Protein AF-A0ABD5VPL8-F1 (afdb_monomer_lite)

pLDDT: mean 88.74, std 12.96, range [42.81, 98.06]

Secondary structure (DSSP, 8-state):
--PPPEEEEEEEEEEEEE---TT-EEEEEEEEEEEEEEESSSEEEEEEEEEEEEEEES-EEEEEEEEEEEEEEEEE-PPPP-

Structure (mmCIF, N/CA/C/O backbone):
data_AF-A0ABD5VPL8-F1
#
_entry.id   AF-A0ABD5VPL8-F1
#
loop_
_atom_site.group_PDB
_atom_site.id
_atom_site.type_symbol
_atom_site.label_atom_id
_atom_site.label_alt_id
_atom_site.label_comp_id
_atom_site.label_asym_id
_atom_site.label_entity_id
_atom_site.label_seq_id
_atom_site.pdbx_PDB_ins_code
_atom_site.Cartn_x
_atom_site.Cartn_y
_atom_site.Cartn_z
_atom_site.occupancy
_atom_site.B_iso_or_equiv
_atom_site.auth_seq_id
_atom_site.auth_comp_id
_atom_site.auth_asym_id
_atom_site.auth_atom_id
_atom_site.pdbx_PDB_model_num
ATOM 1 N N . MET A 1 1 ? 12.504 10.698 -24.960 1.00 42.81 1 MET A N 1
ATOM 2 C CA . MET A 1 1 ? 11.055 10.660 -24.690 1.00 42.81 1 MET A CA 1
ATOM 3 C C . MET A 1 1 ? 10.903 10.096 -23.288 1.00 42.81 1 MET A C 1
ATOM 5 O O . MET A 1 1 ? 11.204 8.930 -23.091 1.00 42.81 1 MET A O 1
ATOM 9 N N . THR A 1 2 ? 10.638 10.937 -22.292 1.00 49.72 2 THR A N 1
ATOM 10 C CA . THR A 1 2 ? 10.350 10.495 -20.921 1.00 49.72 2 THR A CA 1
ATOM 11 C C . THR A 1 2 ? 8.932 9.940 -20.918 1.00 49.72 2 THR A C 1
ATOM 13 O O . THR A 1 2 ? 7.991 10.702 -21.119 1.00 49.72 2 THR A O 1
ATOM 16 N N . ASP A 1 3 ? 8.786 8.625 -20.769 1.00 55.00 3 ASP A N 1
ATOM 17 C CA . ASP A 1 3 ? 7.482 8.011 -20.511 1.00 55.00 3 ASP A CA 1
ATOM 18 C C . ASP A 1 3 ? 6.970 8.577 -19.174 1.00 55.00 3 ASP A C 1
ATOM 20 O O . ASP A 1 3 ? 7.696 8.482 -18.173 1.00 55.00 3 ASP A O 1
ATOM 24 N N . PRO A 1 4 ? 5.834 9.300 -19.135 1.00 59.22 4 PRO A N 1
ATOM 25 C CA . PRO A 1 4 ? 5.407 9.951 -17.911 1.00 59.22 4 PRO A CA 1
ATOM 26 C C . PRO A 1 4 ? 5.101 8.882 -16.868 1.00 59.22 4 PRO A C 1
ATOM 28 O O . PRO A 1 4 ? 4.223 8.046 -17.053 1.00 59.22 4 PRO A O 1
ATOM 31 N N . THR A 1 5 ? 5.820 8.929 -15.746 1.00 67.44 5 THR A N 1
ATOM 32 C CA . THR A 1 5 ? 5.445 8.167 -14.554 1.00 67.44 5 THR A CA 1
ATOM 33 C C . THR A 1 5 ? 3.984 8.460 -14.238 1.00 67.44 5 THR A C 1
ATOM 35 O O . THR A 1 5 ? 3.623 9.609 -13.980 1.00 67.44 5 THR A O 1
ATOM 38 N N . VAL A 1 6 ? 3.147 7.425 -14.273 1.00 78.12 6 VAL A N 1
ATOM 39 C CA . VAL A 1 6 ? 1.727 7.556 -13.952 1.00 78.12 6 VAL A CA 1
ATOM 40 C C . VAL A 1 6 ? 1.572 7.297 -12.465 1.00 78.12 6 VAL A C 1
ATOM 42 O O . VAL A 1 6 ? 1.785 6.176 -12.004 1.00 78.12 6 VAL A O 1
ATOM 45 N N . CYS A 1 7 ? 1.217 8.343 -11.723 1.00 85.75 7 CYS A N 1
ATOM 46 C CA . CYS A 1 7 ? 0.776 8.229 -10.339 1.00 85.75 7 CYS A CA 1
ATOM 47 C C . CYS A 1 7 ? -0.753 8.187 -10.323 1.00 85.75 7 CYS A C 1
ATOM 49 O O . CYS A 1 7 ? -1.395 9.097 -10.855 1.00 85.75 7 CYS A O 1
ATOM 51 N N . ARG A 1 8 ? -1.344 7.154 -9.723 1.00 90.50 8 ARG A N 1
ATOM 52 C CA . ARG A 1 8 ? -2.800 7.044 -9.577 1.00 90.50 8 ARG A CA 1
ATOM 53 C C . ARG A 1 8 ? -3.190 6.454 -8.232 1.00 90.50 8 ARG A C 1
ATOM 55 O O . ARG A 1 8 ? -2.411 5.751 -7.602 1.00 90.50 8 ARG A O 1
ATOM 62 N N . GLN A 1 9 ? -4.417 6.746 -7.829 1.00 92.38 9 GLN A N 1
ATOM 63 C CA . GLN A 1 9 ? -5.065 6.123 -6.684 1.00 92.38 9 GLN A CA 1
ATOM 64 C C . GLN A 1 9 ? -5.932 4.974 -7.201 1.00 92.38 9 GLN A C 1
ATOM 66 O O . GLN A 1 9 ? -6.689 5.153 -8.158 1.00 92.38 9 GLN A O 1
ATOM 71 N N . VAL A 1 10 ? -5.796 3.797 -6.602 1.00 92.44 10 VAL A N 1
ATOM 72 C CA . VAL A 1 10 ? -6.530 2.586 -6.976 1.00 92.44 10 VAL A CA 1
ATOM 73 C C . VAL A 1 10 ? -7.371 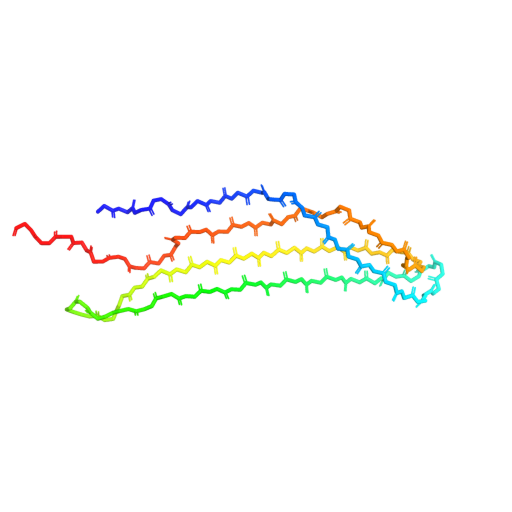2.144 -5.787 1.00 92.44 10 VAL A C 1
ATOM 75 O O . VAL A 1 10 ? -6.850 1.919 -4.695 1.00 92.44 10 VAL A O 1
ATOM 78 N N . GLU A 1 11 ? -8.681 2.017 -5.989 1.00 95.56 11 GLU A N 1
ATOM 79 C CA . GLU A 1 11 ? -9.569 1.452 -4.975 1.00 95.56 11 GLU A CA 1
ATOM 80 C C . GLU A 1 11 ? -9.314 -0.051 -4.835 1.00 95.56 11 GLU A C 1
ATOM 82 O O . GLU A 1 11 ? -9.291 -0.793 -5.819 1.00 95.56 11 GLU A O 1
ATOM 87 N N . SER A 1 12 ? -9.131 -0.508 -3.601 1.00 95.56 12 SER A N 1
ATOM 88 C CA . SER A 1 12 ? -8.898 -1.914 -3.289 1.00 95.56 12 SER A CA 1
ATOM 89 C C . SER A 1 12 ? -9.545 -2.293 -1.957 1.00 95.56 12 SER A C 1
ATOM 91 O O . SER A 1 12 ? -10.271 -1.508 -1.337 1.00 95.56 12 SER A O 1
ATOM 93 N N . ARG A 1 13 ? -9.332 -3.537 -1.523 1.00 96.38 13 ARG A N 1
ATOM 94 C CA . ARG A 1 13 ? -9.862 -4.056 -0.264 1.00 96.38 13 ARG A CA 1
ATOM 95 C C . ARG A 1 13 ? -8.808 -4.828 0.521 1.00 96.38 13 ARG A C 1
ATOM 97 O O . ARG A 1 13 ? -8.108 -5.670 -0.032 1.00 96.38 13 ARG A O 1
ATOM 104 N N . LEU A 1 14 ? -8.767 -4.582 1.826 1.00 95.44 14 LEU A N 1
ATOM 105 C CA . LEU A 1 14 ? -8.013 -5.351 2.813 1.00 95.44 14 LEU A CA 1
ATOM 106 C C . LEU A 1 14 ? -8.990 -6.238 3.589 1.00 95.44 14 LEU A C 1
ATOM 108 O O . LEU A 1 14 ? -9.957 -5.730 4.153 1.00 95.44 14 LEU A O 1
ATOM 112 N N . TYR A 1 15 ? -8.743 -7.546 3.640 1.00 96.56 15 TYR A N 1
ATOM 113 C CA . TYR A 1 15 ? -9.422 -8.419 4.597 1.00 96.56 15 TYR A CA 1
ATOM 114 C C . TYR A 1 15 ? -8.622 -8.462 5.895 1.00 96.56 15 TYR A C 1
ATOM 116 O O . TYR A 1 15 ? -7.422 -8.735 5.869 1.00 96.56 15 TYR A O 1
ATOM 124 N N . ALA A 1 16 ? -9.284 -8.217 7.019 1.00 95.94 16 ALA A N 1
ATOM 125 C CA . ALA A 1 16 ? -8.684 -8.305 8.339 1.00 95.94 16 ALA A CA 1
ATOM 126 C C . ALA A 1 16 ? -9.532 -9.210 9.233 1.00 95.94 16 ALA A C 1
ATOM 128 O O . ALA A 1 16 ? -10.746 -9.051 9.310 1.00 95.94 16 ALA A O 1
ATOM 129 N N . SER A 1 17 ? -8.883 -10.147 9.916 1.00 97.25 17 SER A N 1
ATOM 130 C CA . SER A 1 17 ? -9.505 -10.980 10.941 1.00 97.25 17 SER A CA 1
ATOM 131 C C . SER A 1 17 ? -8.498 -11.154 12.069 1.00 97.25 17 SER A C 1
ATOM 133 O O . SER A 1 17 ? -7.516 -11.882 11.923 1.00 97.25 17 SER A O 1
ATOM 135 N N . PHE A 1 18 ? -8.673 -10.387 13.140 1.00 96.12 18 PHE A N 1
ATOM 136 C CA . PHE A 1 18 ? -7.798 -10.402 14.305 1.00 96.12 18 PHE A CA 1
ATOM 137 C C . PHE A 1 18 ? -8.537 -9.898 15.545 1.00 96.12 18 PHE A C 1
ATOM 139 O O . PHE A 1 18 ? -9.388 -9.011 15.466 1.00 96.12 18 PHE A O 1
ATOM 146 N N . ASP A 1 19 ? -8.170 -10.441 16.702 1.00 97.25 19 ASP A N 1
ATOM 147 C CA . ASP A 1 19 ? -8.619 -9.932 17.993 1.00 97.25 19 ASP A CA 1
ATOM 148 C C . ASP A 1 19 ? -7.668 -8.832 18.486 1.00 97.25 19 ASP A C 1
ATOM 150 O O . ASP A 1 19 ? -6.449 -8.926 18.321 1.00 97.25 19 ASP A O 1
ATOM 154 N N . ALA A 1 20 ? -8.228 -7.778 19.072 1.00 96.19 20 ALA A N 1
ATOM 155 C CA . ALA A 1 20 ? -7.482 -6.683 19.675 1.00 96.19 20 ALA A CA 1
ATOM 156 C C . ALA A 1 20 ? -8.353 -5.957 20.714 1.00 96.19 20 ALA A C 1
ATOM 158 O O . ALA A 1 20 ? -9.566 -5.832 20.524 1.00 96.19 20 ALA A O 1
ATOM 159 N N . PRO A 1 21 ? -7.760 -5.416 21.797 1.00 97.56 21 PRO A N 1
ATOM 160 C CA . PRO A 1 21 ? -8.480 -4.562 22.736 1.00 97.56 21 PRO A CA 1
ATOM 161 C C . PRO A 1 21 ? -9.176 -3.396 22.028 1.00 97.56 21 PRO A C 1
ATOM 163 O O . PRO A 1 21 ? -8.632 -2.827 21.085 1.00 97.56 21 PRO A O 1
ATOM 166 N N . ALA A 1 22 ? -10.339 -2.974 22.531 1.00 96.50 22 ALA A N 1
ATOM 167 C CA . ALA A 1 22 ? -11.147 -1.913 21.916 1.00 96.50 22 ALA A CA 1
ATOM 168 C C . ALA A 1 22 ? -10.410 -0.567 21.739 1.00 96.50 22 ALA A C 1
ATOM 170 O O . ALA A 1 22 ? -10.813 0.252 20.919 1.00 96.50 22 ALA A O 1
ATOM 171 N N . ASN A 1 23 ? -9.345 -0.333 22.508 1.00 97.19 23 ASN A N 1
ATOM 172 C CA . ASN A 1 23 ? -8.513 0.869 22.458 1.00 97.19 23 ASN A CA 1
ATOM 173 C C . ASN A 1 23 ? -7.144 0.657 21.784 1.00 97.19 23 ASN A C 1
ATOM 175 O O . ASN A 1 23 ? -6.332 1.581 21.779 1.00 97.19 23 ASN A O 1
ATOM 179 N N . ALA A 1 24 ? -6.859 -0.536 21.260 1.00 98.06 24 ALA A N 1
ATOM 180 C CA . ALA A 1 24 ? -5.632 -0.808 20.523 1.00 98.06 24 ALA A CA 1
ATOM 181 C C . ALA A 1 24 ? -5.812 -0.457 19.041 1.00 98.06 24 ALA A C 1
ATOM 183 O O . ALA A 1 24 ? -6.885 -0.675 18.479 1.00 98.06 24 ALA A O 1
ATOM 184 N N . THR A 1 25 ? -4.753 0.050 18.411 1.00 97.81 25 THR A N 1
ATOM 185 C CA . THR A 1 25 ? -4.711 0.296 16.965 1.00 97.81 25 THR A CA 1
ATOM 186 C C . THR A 1 25 ? -3.728 -0.664 16.316 1.00 97.81 25 THR A C 1
ATOM 188 O O . THR A 1 25 ? -2.555 -0.709 16.684 1.00 97.81 25 THR A O 1
ATOM 191 N N . THR A 1 26 ? -4.213 -1.410 15.331 1.00 96.94 26 THR A N 1
ATOM 192 C CA . THR A 1 26 ? -3.408 -2.245 14.447 1.00 96.94 26 THR A CA 1
ATOM 193 C C . THR A 1 26 ? -3.164 -1.493 13.150 1.00 96.94 26 THR A C 1
ATOM 195 O O . THR A 1 26 ? -4.107 -1.147 12.440 1.00 96.94 26 THR A O 1
ATOM 198 N N . THR A 1 27 ? -1.893 -1.278 12.831 1.00 97.06 27 THR A N 1
ATOM 199 C CA . THR A 1 27 ? -1.468 -0.643 11.585 1.00 97.06 27 THR A CA 1
ATOM 200 C C . THR A 1 27 ? -1.043 -1.704 10.578 1.00 97.06 27 THR A C 1
ATOM 202 O O . THR A 1 27 ? -0.209 -2.561 10.875 1.00 97.06 27 THR A O 1
ATOM 205 N N . VAL A 1 28 ? -1.596 -1.630 9.370 1.00 96.38 28 VAL A N 1
ATOM 206 C CA . VAL A 1 28 ? -1.233 -2.471 8.230 1.00 96.38 28 VAL A CA 1
ATOM 207 C C . VAL A 1 28 ? -0.599 -1.591 7.164 1.00 96.38 28 VAL A C 1
ATOM 209 O O . VAL A 1 28 ? -1.238 -0.679 6.642 1.00 96.38 28 VAL A O 1
ATOM 212 N N . VAL A 1 29 ? 0.649 -1.898 6.821 1.00 96.38 29 VAL A N 1
ATOM 213 C CA . VAL A 1 29 ? 1.365 -1.277 5.705 1.00 96.38 29 VAL A CA 1
ATOM 214 C C . VAL A 1 29 ? 1.692 -2.364 4.699 1.00 96.38 29 VAL A C 1
ATOM 216 O O . VAL A 1 29 ? 2.328 -3.361 5.043 1.00 96.38 29 VAL A O 1
ATOM 219 N N . VAL A 1 30 ? 1.265 -2.175 3.456 1.00 95.94 30 VAL A N 1
ATOM 220 C CA . VAL A 1 30 ? 1.615 -3.070 2.352 1.00 95.94 30 VAL A CA 1
ATOM 221 C C . VAL A 1 30 ? 2.346 -2.262 1.304 1.00 95.94 30 VAL A C 1
ATOM 223 O O . VAL A 1 30 ? 1.900 -1.185 0.915 1.00 95.94 30 VAL A O 1
ATOM 226 N N . ARG A 1 31 ? 3.457 -2.820 0.832 1.00 96.12 31 ARG A N 1
ATOM 227 C CA . ARG A 1 31 ? 4.220 -2.316 -0.302 1.00 96.12 31 ARG A CA 1
ATOM 228 C C . ARG A 1 31 ? 4.406 -3.459 -1.287 1.00 96.12 31 ARG A C 1
ATOM 230 O O . ARG A 1 31 ?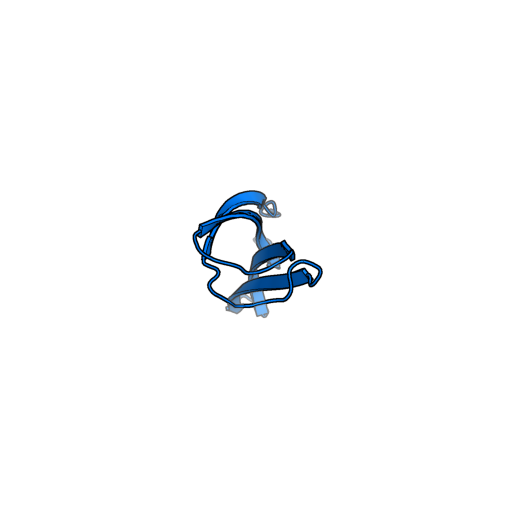 4.841 -4.541 -0.894 1.00 96.12 31 ARG A O 1
ATOM 237 N N . TYR A 1 32 ? 4.047 -3.230 -2.541 1.00 95.19 32 TYR A N 1
ATOM 238 C CA . TYR A 1 32 ? 4.198 -4.191 -3.623 1.00 95.19 32 TYR A CA 1
ATOM 239 C C . TYR A 1 32 ? 4.990 -3.543 -4.751 1.00 95.19 32 TYR A C 1
ATOM 241 O O . TYR A 1 32 ? 4.632 -2.475 -5.235 1.00 95.19 32 TYR A O 1
ATOM 249 N N . GLU A 1 33 ? 6.090 -4.170 -5.148 1.00 95.06 33 GLU A N 1
ATOM 250 C CA . GLU A 1 33 ? 7.031 -3.604 -6.111 1.00 95.06 33 GLU A CA 1
ATOM 251 C C . GLU A 1 33 ? 7.341 -4.612 -7.209 1.00 95.06 33 GLU A C 1
ATOM 253 O O . GLU A 1 33 ? 7.357 -5.824 -6.985 1.00 95.06 33 GLU A O 1
ATOM 258 N N . GLY A 1 34 ? 7.625 -4.098 -8.400 1.00 94.12 34 GLY A N 1
ATOM 259 C CA . GLY A 1 34 ? 8.100 -4.887 -9.523 1.00 94.12 34 GLY A CA 1
ATOM 260 C C . GLY A 1 34 ? 9.053 -4.073 -10.381 1.00 94.12 34 GLY A C 1
ATOM 261 O O . GLY A 1 34 ? 8.911 -2.860 -10.515 1.00 94.12 34 GLY A O 1
ATOM 262 N N . TRP A 1 35 ? 10.032 -4.738 -10.978 1.00 92.12 35 TRP A N 1
ATOM 263 C CA . TRP A 1 35 ? 10.964 -4.113 -11.906 1.00 92.12 35 TRP A CA 1
ATOM 264 C C . TRP A 1 35 ? 11.223 -5.028 -13.091 1.00 92.12 35 TRP A C 1
ATOM 266 O O . TRP A 1 35 ? 11.299 -6.249 -12.956 1.00 92.12 35 TRP A O 1
ATOM 276 N N . ASN A 1 36 ? 11.385 -4.416 -14.255 1.00 91.56 36 ASN A N 1
ATOM 277 C CA . ASN A 1 36 ? 11.890 -5.078 -15.442 1.00 91.56 36 ASN A CA 1
ATOM 278 C C . ASN A 1 36 ? 13.197 -4.397 -15.843 1.00 91.56 36 ASN A C 1
ATOM 280 O O . ASN A 1 36 ? 13.267 -3.169 -15.924 1.00 91.56 36 ASN A O 1
ATOM 284 N N . THR A 1 37 ? 14.234 -5.197 -16.071 1.00 92.12 37 THR A N 1
ATOM 285 C CA . THR A 1 37 ? 15.560 -4.729 -16.465 1.00 92.12 37 THR A CA 1
ATOM 286 C C . THR A 1 37 ? 16.004 -5.418 -17.744 1.00 92.12 37 THR A C 1
ATOM 288 O O . THR A 1 37 ? 15.772 -6.605 -17.960 1.00 92.12 37 THR A O 1
ATOM 291 N N . TRP A 1 38 ? 16.669 -4.661 -18.609 1.00 90.94 38 TRP A N 1
ATOM 292 C CA . TRP A 1 38 ? 17.234 -5.168 -19.852 1.00 90.94 38 TRP A CA 1
ATOM 293 C C . TRP A 1 38 ? 18.526 -4.432 -20.200 1.00 90.94 38 TRP A C 1
ATOM 295 O O . TRP A 1 38 ? 18.855 -3.388 -19.630 1.00 90.94 38 TRP A O 1
ATOM 305 N N . PHE A 1 39 ? 19.284 -5.000 -21.135 1.00 88.75 39 PHE A N 1
ATOM 306 C CA . PHE A 1 39 ? 20.545 -4.434 -21.598 1.00 88.75 39 PHE A CA 1
ATOM 307 C C . PHE A 1 39 ? 20.384 -3.834 -22.998 1.00 88.75 39 PHE A C 1
ATOM 309 O O . PHE A 1 39 ? 19.992 -4.530 -23.931 1.00 88.75 39 PHE A O 1
ATOM 316 N N . ALA A 1 40 ? 20.709 -2.550 -23.151 1.00 85.56 40 ALA A N 1
ATOM 317 C CA . ALA A 1 40 ? 20.686 -1.837 -24.429 1.00 85.56 40 ALA A CA 1
ATOM 318 C C . ALA A 1 40 ? 21.751 -0.727 -24.431 1.00 85.56 40 ALA A C 1
ATOM 320 O O . ALA A 1 40 ? 21.464 0.424 -24.114 1.00 85.56 40 ALA A O 1
ATOM 321 N N . GLY A 1 41 ? 23.013 -1.085 -24.698 1.00 84.75 41 GLY A N 1
ATOM 322 C CA . GLY A 1 41 ? 24.144 -0.147 -24.561 1.00 84.75 41 GLY A CA 1
ATOM 323 C C . GLY A 1 41 ? 24.432 0.271 -23.108 1.00 84.75 41 GLY A C 1
ATOM 324 O O . GLY A 1 41 ? 25.192 1.202 -22.864 1.00 84.75 41 GLY A O 1
ATOM 325 N N . GLY A 1 42 ? 23.815 -0.424 -22.151 1.00 86.00 42 GLY A N 1
ATOM 326 C CA . GLY A 1 42 ? 23.817 -0.166 -20.716 1.00 86.00 42 GLY A CA 1
ATOM 327 C C . GLY A 1 42 ? 22.628 -0.874 -20.058 1.00 86.00 42 GLY A C 1
ATOM 328 O O . GLY A 1 42 ? 21.650 -1.203 -20.735 1.00 86.00 42 GLY A O 1
ATOM 329 N N . TRP A 1 43 ? 22.706 -1.138 -18.750 1.00 85.12 43 TRP A N 1
ATOM 330 C CA . TRP A 1 43 ? 21.558 -1.635 -17.986 1.00 85.12 43 TRP A CA 1
ATOM 331 C C . TRP A 1 43 ? 20.511 -0.537 -17.844 1.00 85.12 43 TRP A C 1
ATOM 333 O O . TRP A 1 43 ? 20.807 0.573 -17.400 1.00 85.12 43 TRP A O 1
ATOM 343 N N . THR A 1 44 ? 19.283 -0.860 -18.214 1.00 88.75 44 THR A N 1
ATOM 344 C CA . THR A 1 44 ? 18.154 0.064 -18.230 1.00 88.75 44 THR A CA 1
ATOM 345 C C . THR A 1 44 ? 16.899 -0.699 -17.809 1.00 88.75 44 THR A C 1
ATOM 347 O O . THR A 1 44 ? 16.922 -1.929 -17.718 1.00 88.75 44 THR A O 1
ATOM 350 N N . GLY A 1 45 ? 15.816 -0.003 -17.485 1.00 88.88 45 GLY A N 1
ATOM 351 C CA . GLY A 1 45 ? 14.654 -0.679 -16.936 1.00 88.88 45 GLY A CA 1
ATOM 352 C C . GLY A 1 45 ? 13.551 0.259 -16.494 1.00 88.88 45 GLY A C 1
ATOM 353 O O . GLY A 1 45 ? 13.735 1.476 -16.411 1.00 88.88 45 GLY A O 1
ATOM 354 N N . ASN A 1 46 ? 12.420 -0.338 -16.151 1.00 90.25 46 ASN A N 1
ATOM 355 C CA . ASN A 1 46 ? 11.304 0.343 -15.524 1.00 90.25 46 ASN A CA 1
ATOM 356 C C . ASN A 1 46 ? 10.845 -0.387 -14.266 1.00 90.25 46 ASN A C 1
ATOM 358 O O . ASN A 1 46 ? 11.257 -1.508 -13.955 1.00 90.25 46 ASN A O 1
ATOM 362 N N . SER A 1 47 ? 10.023 0.305 -13.499 1.00 91.69 47 SER A N 1
ATOM 363 C CA . SER A 1 47 ? 9.581 -0.135 -12.196 1.00 91.69 47 SER A CA 1
ATOM 364 C C . SER A 1 47 ? 8.134 0.256 -11.956 1.00 91.69 47 SER A C 1
ATOM 366 O O . SER A 1 47 ? 7.555 1.132 -12.609 1.00 91.69 47 SER A O 1
ATOM 368 N N . PHE A 1 48 ? 7.564 -0.465 -11.012 1.00 93.56 48 PHE A N 1
ATOM 369 C CA . PHE A 1 48 ? 6.211 -0.362 -10.535 1.00 93.56 48 PHE A CA 1
ATOM 370 C C . PHE A 1 48 ? 6.245 -0.425 -9.012 1.00 93.56 48 PHE A C 1
ATOM 372 O O . PHE A 1 48 ? 6.976 -1.235 -8.442 1.00 93.56 48 PHE A O 1
ATOM 379 N N . GLU A 1 49 ? 5.443 0.409 -8.369 1.00 95.12 49 GLU A N 1
ATOM 380 C CA . GLU A 1 49 ? 5.274 0.432 -6.924 1.00 95.12 49 GLU A CA 1
ATOM 381 C C . GLU A 1 49 ? 3.802 0.673 -6.600 1.00 95.12 49 GLU A C 1
ATOM 383 O O . GLU A 1 49 ? 3.169 1.566 -7.161 1.00 95.12 49 GLU A O 1
ATOM 388 N N . GLN A 1 50 ? 3.279 -0.108 -5.667 1.00 95.75 50 GLN A N 1
ATOM 389 C CA . GLN A 1 50 ? 2.025 0.125 -4.978 1.00 95.75 50 GLN A CA 1
ATOM 390 C C . GLN A 1 50 ? 2.282 0.192 -3.486 1.00 95.75 50 GLN A C 1
ATOM 392 O O . GLN A 1 50 ? 3.051 -0.611 -2.949 1.00 95.75 50 GLN A O 1
ATOM 397 N N . TRP A 1 51 ? 1.592 1.090 -2.800 1.00 96.62 51 TRP A N 1
ATOM 398 C CA . TRP A 1 51 ? 1.617 1.113 -1.350 1.00 96.62 51 TRP A CA 1
ATOM 399 C C . TRP A 1 51 ? 0.284 1.570 -0.766 1.00 96.62 51 TRP A C 1
ATOM 401 O O . TRP A 1 51 ? -0.439 2.366 -1.364 1.00 96.62 51 TRP A O 1
ATOM 411 N N . PHE A 1 52 ? -0.055 1.046 0.409 1.00 96.81 52 PHE A N 1
ATOM 412 C CA . PHE A 1 52 ? -1.150 1.575 1.213 1.00 96.81 52 PHE A CA 1
ATOM 413 C C . PHE A 1 52 ? -0.862 1.435 2.705 1.00 96.81 52 PHE A C 1
ATOM 415 O O . PHE A 1 52 ? -0.081 0.582 3.137 1.00 96.81 52 PHE A O 1
ATOM 422 N N . HIS A 1 53 ? -1.552 2.268 3.480 1.00 96.50 53 HIS A N 1
ATOM 423 C CA . HIS A 1 53 ? -1.566 2.269 4.938 1.00 96.50 53 HIS A CA 1
ATOM 424 C C . HIS A 1 53 ? -3.014 2.182 5.420 1.00 96.50 53 HIS A C 1
ATOM 426 O O . HIS A 1 53 ? -3.881 2.891 4.908 1.00 96.50 53 HIS A O 1
ATOM 432 N N . ALA A 1 54 ? -3.280 1.331 6.406 1.00 96.12 54 ALA A N 1
ATOM 433 C CA . ALA A 1 54 ? -4.583 1.228 7.048 1.00 96.12 54 ALA A CA 1
ATOM 434 C C . ALA A 1 54 ? -4.426 1.068 8.561 1.00 96.12 54 ALA A C 1
ATOM 436 O O . ALA A 1 54 ? -3.723 0.171 9.021 1.00 96.12 54 ALA A O 1
ATOM 437 N N . ASP A 1 55 ? -5.143 1.893 9.319 1.00 96.88 55 ASP A N 1
ATOM 438 C CA . ASP A 1 55 ? -5.258 1.761 10.768 1.00 96.88 55 ASP A CA 1
ATOM 439 C C . ASP A 1 55 ? -6.621 1.178 11.134 1.00 96.88 55 ASP A C 1
ATOM 441 O O . ASP A 1 55 ? -7.666 1.618 10.645 1.00 96.88 55 ASP A O 1
ATOM 445 N N . ILE A 1 56 ? -6.611 0.169 11.999 1.00 96.69 56 ILE A N 1
ATOM 446 C CA . ILE A 1 56 ? -7.808 -0.510 12.482 1.00 96.69 56 ILE A CA 1
ATOM 447 C C . ILE A 1 56 ? -7.786 -0.464 14.008 1.00 96.69 56 ILE A C 1
ATOM 449 O O . ILE A 1 56 ? -6.934 -1.085 14.638 1.00 96.69 56 ILE A O 1
ATOM 453 N N . THR A 1 57 ? -8.714 0.290 14.599 1.00 97.19 57 THR A N 1
ATOM 454 C CA . THR A 1 57 ? -8.884 0.365 16.056 1.00 97.19 57 THR A CA 1
ATOM 455 C C . THR A 1 57 ? -9.894 -0.671 16.536 1.00 97.19 57 THR A C 1
ATOM 457 O O . THR A 1 57 ? -10.975 -0.800 15.956 1.00 97.19 57 THR A O 1
ATOM 460 N N . GLY A 1 58 ? -9.556 -1.373 17.617 1.00 96.81 58 GLY A N 1
ATOM 461 C CA . GLY A 1 58 ? -10.337 -2.499 18.115 1.00 96.81 58 GLY A CA 1
ATOM 462 C C . GLY A 1 58 ? -10.134 -3.772 17.285 1.00 96.81 58 GLY A C 1
ATOM 463 O O . GLY A 1 58 ? -9.234 -3.829 16.443 1.00 96.81 58 GLY A O 1
ATOM 464 N N . PRO A 1 59 ? -10.957 -4.808 17.513 1.00 96.38 59 PRO A N 1
ATOM 465 C CA . PRO A 1 59 ? -10.870 -6.050 16.756 1.00 96.38 59 PRO A CA 1
ATOM 466 C C . PRO A 1 59 ? -11.179 -5.816 15.268 1.00 96.38 59 PRO A C 1
ATOM 468 O O . PRO A 1 59 ? -12.044 -5.015 14.895 1.00 96.38 59 PRO A O 1
ATOM 471 N N . GLY A 1 60 ? -10.470 -6.532 14.398 1.00 95.19 60 GLY A N 1
ATOM 472 C CA . GLY A 1 60 ? -10.713 -6.537 12.961 1.00 95.19 60 GLY A CA 1
ATOM 473 C C . GLY A 1 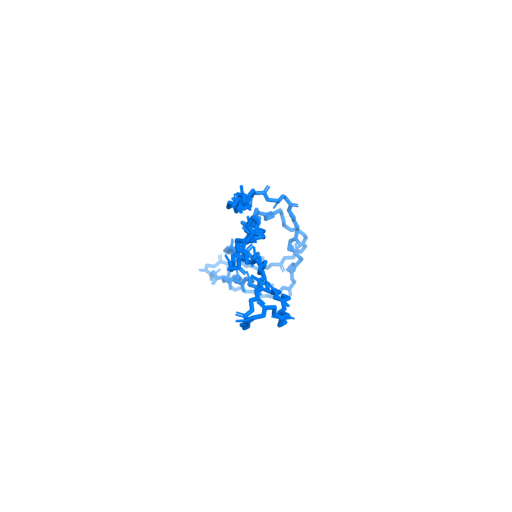60 ? -11.524 -7.759 12.554 1.00 95.19 60 GLY A C 1
ATOM 474 O O . GLY A 1 60 ? -11.086 -8.875 12.803 1.00 95.19 60 GLY A O 1
ATOM 475 N N . ASP A 1 61 ? -12.662 -7.562 11.887 1.00 95.06 61 ASP A N 1
ATOM 476 C CA . ASP A 1 61 ? -13.421 -8.653 11.267 1.00 95.06 61 ASP A CA 1
ATOM 477 C C . ASP A 1 61 ? -14.064 -8.194 9.948 1.00 95.06 61 ASP A C 1
ATOM 479 O O . ASP A 1 61 ? -14.997 -7.389 9.933 1.00 95.06 61 ASP A O 1
ATOM 483 N N . GLY A 1 62 ? -13.514 -8.663 8.825 1.00 97.00 62 GLY A N 1
ATOM 484 C CA . GLY A 1 62 ? -14.076 -8.499 7.489 1.00 97.00 62 GLY A CA 1
ATOM 485 C C . GLY A 1 62 ? -13.259 -7.642 6.517 1.00 97.00 62 GLY A C 1
ATOM 486 O O . GLY A 1 62 ? -12.088 -7.313 6.723 1.00 97.00 62 GLY A O 1
ATOM 487 N N . TRP A 1 63 ? -13.905 -7.309 5.397 1.00 97.75 63 TRP A N 1
ATOM 488 C CA . TRP A 1 63 ? -13.338 -6.496 4.321 1.00 97.75 63 TRP A CA 1
ATOM 489 C C . TRP A 1 63 ? -13.423 -5.003 4.628 1.00 97.75 63 TRP A C 1
ATOM 491 O O . TRP A 1 63 ? -14.465 -4.498 5.043 1.00 97.75 63 TRP A O 1
ATOM 501 N N . ARG A 1 64 ? -12.350 -4.276 4.325 1.00 95.19 64 ARG A N 1
ATOM 502 C CA . ARG A 1 64 ? -12.252 -2.821 4.450 1.00 95.19 64 ARG A CA 1
ATOM 503 C C . ARG A 1 64 ? -11.802 -2.230 3.126 1.00 95.19 64 ARG A C 1
ATOM 505 O O . ARG A 1 64 ? -10.904 -2.777 2.490 1.00 95.19 64 ARG A O 1
ATOM 512 N N . ALA A 1 65 ? -12.428 -1.135 2.709 1.00 96.50 65 ALA A N 1
ATOM 513 C CA . ALA A 1 65 ? -11.948 -0.374 1.564 1.00 96.50 65 ALA A CA 1
ATOM 514 C C . ALA A 1 65 ? -10.604 0.272 1.916 1.00 96.50 65 ALA A C 1
ATOM 516 O O . ALA A 1 65 ? -10.445 0.812 3.011 1.00 96.50 65 ALA A O 1
ATOM 517 N N . VAL A 1 66 ? -9.651 0.204 0.992 1.00 96.69 66 VAL A N 1
ATOM 518 C CA . VAL A 1 66 ? -8.364 0.895 1.092 1.00 96.69 66 VAL A CA 1
ATOM 519 C C . VAL A 1 66 ? -8.086 1.606 -0.222 1.00 96.69 66 VAL A C 1
ATOM 521 O O . VAL A 1 66 ? -8.461 1.121 -1.292 1.00 96.69 66 VAL A O 1
ATOM 524 N N . THR A 1 67 ? -7.410 2.744 -0.134 1.00 96.38 67 THR A N 1
ATOM 525 C CA . THR A 1 67 ? -6.898 3.446 -1.306 1.00 96.38 67 THR A CA 1
ATOM 526 C C . THR A 1 67 ? -5.418 3.126 -1.431 1.00 96.38 67 THR A C 1
ATOM 528 O O . THR A 1 67 ? -4.654 3.341 -0.491 1.00 96.38 67 THR A O 1
ATOM 531 N N . VAL A 1 68 ? -5.035 2.563 -2.571 1.00 96.44 68 VAL A N 1
ATOM 532 C CA . VAL A 1 68 ? -3.653 2.208 -2.884 1.00 96.44 68 VAL A CA 1
ATOM 533 C C . VAL A 1 68 ? -3.063 3.296 -3.758 1.00 96.44 68 VAL A C 1
ATOM 535 O O . VAL A 1 68 ? -3.616 3.623 -4.810 1.00 96.44 68 VAL A O 1
ATOM 538 N N . GLU A 1 69 ? -1.920 3.826 -3.351 1.00 95.94 69 GLU A N 1
ATOM 539 C CA . GLU A 1 69 ? -1.123 4.667 -4.224 1.00 95.94 69 GLU A CA 1
ATOM 540 C C . GLU A 1 69 ? -0.329 3.785 -5.173 1.00 95.94 69 GLU A C 1
ATOM 542 O O . GLU A 1 69 ? 0.385 2.882 -4.741 1.00 95.94 69 GLU A O 1
ATOM 547 N N . GLU A 1 70 ? -0.428 4.055 -6.466 1.00 95.00 70 GLU A N 1
ATOM 548 C CA . GLU A 1 70 ? 0.288 3.320 -7.493 1.00 95.00 70 GLU A CA 1
ATOM 549 C C . GLU A 1 70 ? 1.153 4.258 -8.332 1.00 95.00 70 GLU A C 1
ATOM 551 O O . GLU A 1 70 ? 0.699 5.309 -8.793 1.00 95.00 70 GLU A O 1
ATOM 556 N N . ARG A 1 71 ? 2.394 3.835 -8.575 1.00 93.81 71 ARG A N 1
ATOM 557 C CA . ARG A 1 71 ? 3.354 4.472 -9.472 1.00 93.81 71 ARG A CA 1
ATOM 558 C C . ARG A 1 71 ? 3.796 3.463 -10.520 1.00 93.81 71 ARG A C 1
ATOM 560 O O . ARG A 1 71 ? 4.406 2.448 -10.191 1.00 93.81 71 ARG A O 1
ATOM 567 N N . VAL A 1 72 ? 3.529 3.760 -11.788 1.00 90.50 72 VAL A N 1
ATOM 568 C CA . VAL A 1 72 ? 3.844 2.867 -12.913 1.00 90.50 72 VAL A CA 1
ATOM 569 C C . VAL A 1 72 ? 4.840 3.513 -13.861 1.00 90.50 72 VAL A C 1
ATOM 571 O O . VAL A 1 72 ? 4.760 4.709 -14.147 1.00 90.50 72 VAL A O 1
ATOM 574 N N . GLY A 1 73 ? 5.758 2.699 -14.381 1.00 84.19 73 GLY A N 1
ATOM 575 C CA . GLY A 1 73 ? 6.603 3.064 -15.514 1.00 84.19 73 GLY A CA 1
ATOM 576 C C . GLY A 1 73 ? 7.724 4.035 -15.162 1.00 84.19 73 GLY A C 1
ATOM 577 O O . GLY A 1 73 ? 8.330 4.603 -16.067 1.00 84.19 73 GLY A O 1
ATOM 578 N N . PHE A 1 74 ? 8.034 4.230 -13.878 1.00 84.12 74 PHE A N 1
ATOM 579 C CA . PHE A 1 74 ? 9.191 5.028 -13.481 1.00 84.12 74 PHE A CA 1
ATOM 580 C C . PHE A 1 74 ? 10.476 4.228 -13.697 1.00 84.12 74 PHE A C 1
ATOM 582 O O . PHE A 1 74 ? 10.519 3.026 -13.457 1.00 84.12 74 PHE A O 1
ATOM 589 N N . GLY A 1 75 ? 11.535 4.875 -14.174 1.00 82.12 75 GLY A N 1
ATOM 590 C CA . GLY A 1 75 ? 12.788 4.188 -14.468 1.00 82.12 75 GLY A CA 1
ATOM 591 C C . GLY A 1 75 ? 13.658 4.937 -15.462 1.00 82.12 75 GLY A C 1
ATOM 592 O O . GLY A 1 75 ? 13.416 6.103 -15.780 1.00 82.12 75 GLY A O 1
ATOM 593 N N . ARG A 1 76 ? 14.700 4.259 -15.941 1.00 72.88 76 ARG A N 1
ATOM 594 C CA . ARG A 1 76 ? 15.587 4.779 -16.983 1.00 72.88 76 ARG A CA 1
ATOM 595 C C . ARG A 1 76 ? 15.247 4.074 -18.285 1.00 72.88 76 ARG A C 1
ATOM 597 O O . ARG A 1 76 ? 15.409 2.860 -18.386 1.00 72.88 76 ARG A O 1
ATOM 604 N N . TYR A 1 77 ? 14.824 4.850 -19.274 1.00 72.88 77 TYR A N 1
ATOM 605 C CA . TYR A 1 77 ? 14.610 4.385 -20.640 1.00 72.88 77 TYR A CA 1
ATOM 606 C C . TYR A 1 77 ? 15.761 4.873 -21.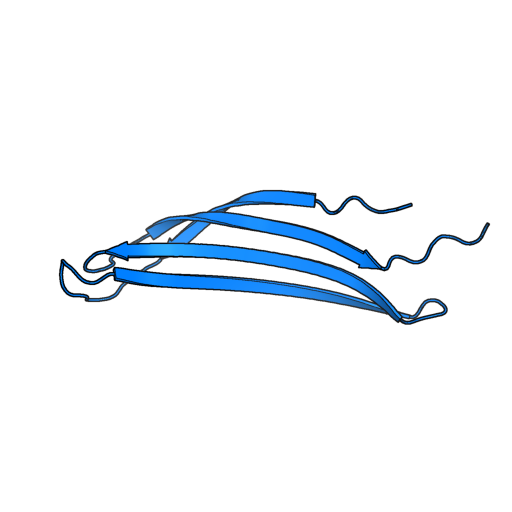524 1.00 72.88 77 TYR A C 1
ATOM 608 O O . TYR A 1 77 ? 16.165 6.033 -21.379 1.00 72.88 77 TYR A O 1
ATOM 616 N N . PRO A 1 78 ? 16.287 4.047 -22.446 1.00 66.06 78 PRO A N 1
ATOM 617 C CA . PRO A 1 78 ? 17.254 4.517 -23.426 1.00 66.06 78 PRO A CA 1
ATOM 618 C C . PRO A 1 78 ? 16.622 5.611 -24.283 1.00 66.06 78 PRO A C 1
ATOM 620 O O . PRO A 1 78 ? 15.512 5.451 -24.796 1.00 66.06 78 PRO A O 1
ATOM 623 N N . THR A 1 79 ? 17.319 6.728 -24.463 1.00 65.44 79 THR A N 1
ATOM 624 C CA . THR A 1 79 ? 16.934 7.708 -25.479 1.00 65.44 79 THR A CA 1
ATOM 625 C C . THR A 1 79 ? 17.230 7.096 -26.851 1.00 65.44 79 THR A C 1
ATOM 627 O O . THR A 1 79 ? 18.366 6.660 -27.055 1.00 65.44 79 THR A O 1
ATOM 630 N N . PRO A 1 80 ? 16.267 7.051 -27.795 1.00 58.47 80 PRO A N 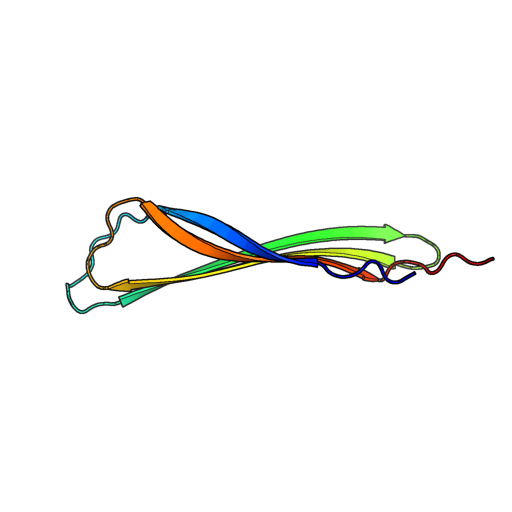1
ATOM 631 C CA . PRO A 1 80 ? 16.577 6.612 -29.148 1.00 58.47 80 PRO A CA 1
ATOM 632 C C . PRO A 1 80 ? 17.692 7.497 -29.711 1.00 58.47 80 PRO A C 1
ATOM 634 O O . PRO A 1 80 ? 17.599 8.725 -29.648 1.00 58.47 80 PRO A O 1
ATOM 637 N N . THR A 1 81 ? 18.766 6.879 -30.198 1.00 54.81 81 THR A N 1
ATOM 638 C CA . THR A 1 81 ? 19.792 7.578 -30.979 1.00 54.81 81 THR A CA 1
ATOM 639 C C . THR A 1 81 ? 19.219 7.795 -32.387 1.00 54.81 81 THR A C 1
ATOM 641 O O . THR A 1 81 ? 18.633 6.843 -32.907 1.00 54.81 81 THR A O 1
ATOM 644 N N . PRO A 1 82 ? 19.281 9.013 -32.960 1.00 57.19 82 PRO A N 1
ATOM 645 C CA . PRO A 1 82 ? 18.804 9.270 -34.319 1.00 57.19 82 PRO A CA 1
ATOM 646 C C . PRO A 1 82 ? 19.589 8.490 -35.380 1.00 57.19 82 PRO A C 1
ATOM 648 O O . PRO A 1 82 ? 20.776 8.175 -35.128 1.00 57.19 82 PRO A O 1
#

Radius of gyration: 18.72 Å; chains: 1; bounding box: 38×22×57 Å

Foldseek 3Di:
DQPDWDKDKDKDKDAFAFADAQADKDKDKDKDKDKDWDDDVHIWIFMKIKIWMDIDGGGGHGMDITIIIIIGGDIGDDDDDD

Sequence (82 aa):
MTDPTVCRQVESRLYASFDAPANATTTVVVRYEGWNT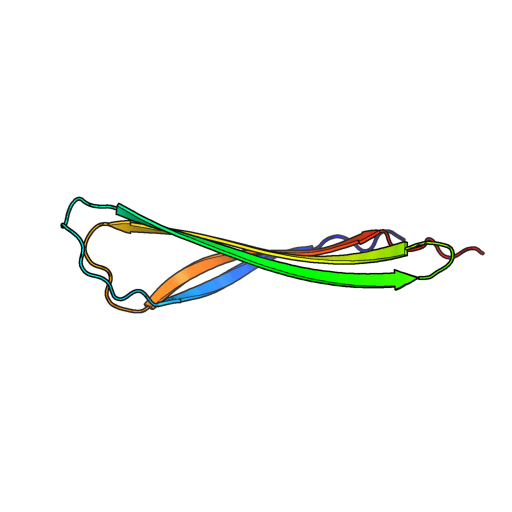WFAGGWTGNSFEQWFHADITGPGDGWRAVTVEERVGFGRYPTPTP